Protein AF-A0A2E8W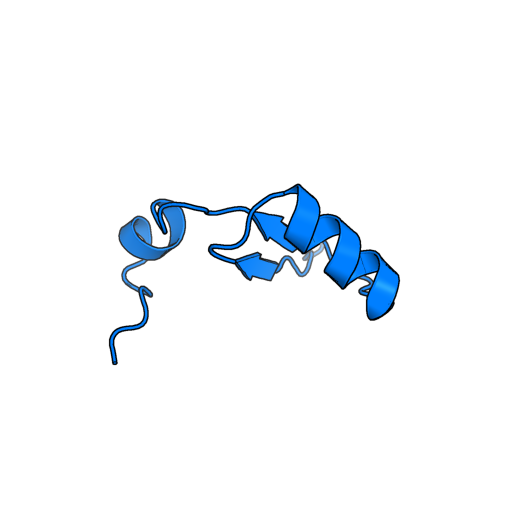E26-F1 (afdb_monomer_lite)

Secondary structure (DSSP, 8-state):
-----EEEESS-HHHHHHHHHHHT--SEEEE-TT-HHHHHTT-----

Structure (mmCIF, N/CA/C/O backbone):
data_AF-A0A2E8WE26-F1
#
_entry.id   AF-A0A2E8WE26-F1
#
loop_
_atom_site.group_PDB
_atom_site.id
_atom_site.type_symbol
_atom_site.label_atom_id
_atom_site.label_alt_id
_atom_site.label_comp_id
_atom_site.label_asym_id
_atom_site.label_entity_id
_atom_site.label_seq_id
_atom_site.pdbx_PDB_ins_code
_atom_site.Cartn_x
_atom_site.Cartn_y
_atom_site.Cartn_z
_atom_site.occupancy
_atom_site.B_iso_or_equiv
_atom_site.auth_seq_id
_atom_site.auth_comp_id
_atom_site.auth_asym_id
_atom_site.auth_atom_id
_atom_site.pdbx_PDB_model_num
ATOM 1 N N . MET A 1 1 ? -18.966 -4.156 15.572 1.00 64.25 1 MET A N 1
ATOM 2 C CA . MET A 1 1 ? -18.180 -4.511 14.368 1.00 64.25 1 MET A CA 1
ATOM 3 C C . MET A 1 1 ? -17.660 -3.223 13.752 1.00 64.25 1 MET A C 1
ATOM 5 O O . MET A 1 1 ? -18.375 -2.234 13.831 1.00 64.25 1 MET A O 1
ATOM 9 N N . GLY A 1 2 ? -16.435 -3.201 13.227 1.00 88.88 2 GLY A N 1
ATOM 10 C CA . GLY A 1 2 ? -15.806 -1.987 12.693 1.00 88.88 2 GLY A CA 1
ATOM 11 C C . GLY A 1 2 ? -15.107 -2.255 11.364 1.00 88.88 2 GLY A C 1
ATOM 12 O O . GLY A 1 2 ? -14.772 -3.400 11.069 1.00 88.88 2 GLY A O 1
ATOM 13 N N . ALA A 1 3 ? -14.906 -1.202 10.578 1.00 93.31 3 ALA A N 1
ATOM 14 C CA . ALA A 1 3 ? -14.163 -1.239 9.323 1.00 93.31 3 ALA A CA 1
ATOM 15 C C . ALA A 1 3 ? -12.838 -0.477 9.475 1.0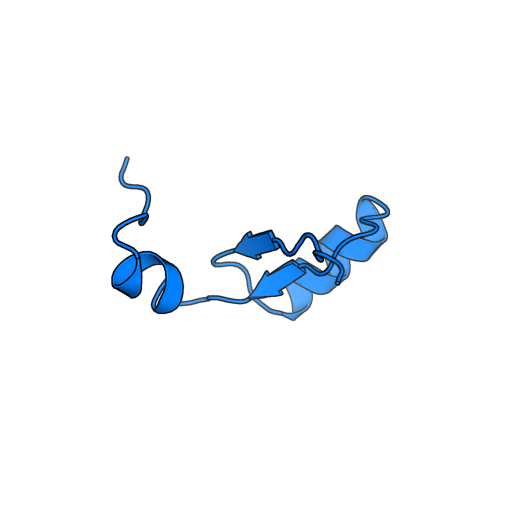0 93.31 3 ALA A C 1
ATOM 17 O O . ALA A 1 3 ? -12.747 0.464 10.265 1.00 93.31 3 ALA A O 1
ATOM 18 N N . ARG A 1 4 ? -11.819 -0.875 8.708 1.00 94.25 4 ARG A N 1
ATOM 19 C CA . ARG A 1 4 ? -10.540 -0.165 8.586 1.00 94.25 4 ARG A CA 1
ATOM 20 C C . ARG A 1 4 ? -10.342 0.227 7.124 1.00 94.25 4 ARG A C 1
ATOM 22 O O . ARG A 1 4 ? -10.566 -0.593 6.239 1.00 94.25 4 ARG A O 1
ATOM 29 N N . LEU A 1 5 ? -9.911 1.463 6.889 1.00 95.81 5 LEU A N 1
ATOM 30 C CA . LEU A 1 5 ? -9.455 1.911 5.576 1.00 95.81 5 LEU A CA 1
ATOM 31 C C . LEU A 1 5 ? -7.999 1.481 5.378 1.00 95.81 5 LEU A C 1
ATOM 33 O O . LEU A 1 5 ? -7.166 1.716 6.252 1.00 95.81 5 LEU A O 1
ATOM 37 N N . ILE A 1 6 ? -7.711 0.851 4.242 1.00 95.75 6 ILE A N 1
ATOM 38 C CA . ILE A 1 6 ? -6.368 0.421 3.848 1.00 95.75 6 ILE A CA 1
ATOM 39 C C . ILE A 1 6 ? -6.182 0.796 2.380 1.00 95.75 6 ILE A C 1
ATOM 41 O O . ILE A 1 6 ? -7.040 0.493 1.550 1.00 95.75 6 ILE A O 1
ATOM 45 N N . ALA A 1 7 ? -5.065 1.439 2.063 1.00 96.50 7 ALA A N 1
ATOM 46 C CA . ALA A 1 7 ? -4.632 1.659 0.693 1.00 96.50 7 ALA A CA 1
ATOM 47 C C . ALA A 1 7 ? -3.633 0.575 0.281 1.00 96.50 7 ALA A C 1
ATOM 49 O O . ALA A 1 7 ? -2.805 0.142 1.080 1.00 96.50 7 ALA A O 1
ATOM 50 N N . VAL A 1 8 ? -3.680 0.159 -0.982 1.00 96.38 8 VAL A N 1
ATOM 51 C CA . VAL A 1 8 ? -2.729 -0.792 -1.569 1.00 96.38 8 VAL A CA 1
ATOM 52 C C . VAL A 1 8 ? -2.185 -0.184 -2.855 1.00 96.38 8 VAL A C 1
ATOM 54 O O . VAL A 1 8 ? -2.944 0.397 -3.628 1.00 96.38 8 VAL A O 1
ATOM 57 N N . SER A 1 9 ? -0.873 -0.271 -3.078 1.00 95.62 9 SER A N 1
ATOM 58 C CA . SER A 1 9 ? -0.236 0.321 -4.261 1.00 95.62 9 SER A CA 1
ATOM 59 C C . SER A 1 9 ? 0.921 -0.530 -4.794 1.00 95.62 9 SER A C 1
ATOM 61 O O . SER A 1 9 ? 1.590 -1.190 -3.999 1.00 95.62 9 SER A O 1
ATOM 63 N N .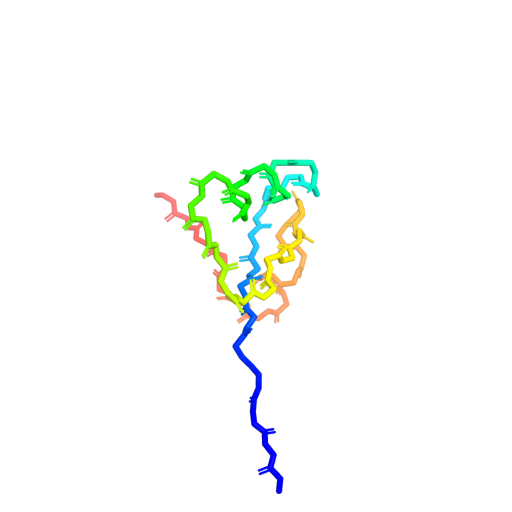 PRO A 1 10 ? 1.260 -0.443 -6.096 1.00 95.88 10 PRO A N 1
ATOM 64 C CA . PRO A 1 10 ? 2.395 -1.161 -6.688 1.00 95.88 10 PRO A CA 1
ATOM 65 C C . PRO A 1 10 ? 3.773 -0.646 -6.261 1.00 95.88 10 PRO A C 1
ATOM 67 O O . PRO A 1 10 ? 4.806 -1.038 -6.800 1.00 95.88 10 PRO A O 1
ATOM 70 N N . GLN A 1 11 ? 3.817 0.276 -5.308 1.00 93.88 11 GLN A N 1
ATOM 71 C CA . GLN A 1 11 ? 5.060 0.852 -4.832 1.00 93.88 11 GLN A CA 1
ATOM 72 C C . GLN A 1 11 ? 5.781 -0.108 -3.893 1.00 93.88 11 GLN A C 1
ATOM 74 O O . GLN A 1 11 ? 5.160 -0.965 -3.276 1.00 93.88 11 GLN A O 1
ATOM 79 N N . THR A 1 12 ? 7.090 0.071 -3.720 1.00 94.69 12 THR A N 1
ATOM 80 C CA . THR A 1 12 ? 7.865 -0.681 -2.724 1.00 94.69 12 THR A CA 1
ATOM 81 C C . THR A 1 12 ? 7.486 -0.270 -1.300 1.00 94.69 12 THR A C 1
ATOM 83 O O . THR A 1 12 ? 7.092 0.873 -1.063 1.00 94.69 12 THR A O 1
ATOM 86 N N . ALA A 1 13 ? 7.697 -1.157 -0.324 1.00 93.19 13 ALA A N 1
ATOM 87 C CA . ALA A 1 13 ? 7.436 -0.866 1.089 1.00 93.19 13 ALA A CA 1
ATOM 88 C C . ALA A 1 13 ? 8.159 0.401 1.595 1.00 93.19 13 ALA A C 1
ATOM 90 O O . ALA A 1 13 ? 7.584 1.192 2.336 1.00 93.19 13 ALA A O 1
ATOM 91 N N . LYS A 1 14 ? 9.396 0.649 1.136 1.00 95.00 14 LYS A N 1
ATOM 92 C CA . LYS A 1 14 ? 10.144 1.871 1.477 1.00 95.00 14 LYS A CA 1
ATOM 93 C C . LYS A 1 14 ? 9.463 3.133 0.939 1.00 95.00 14 LYS A C 1
ATOM 95 O O . LYS A 1 14 ? 9.384 4.136 1.638 1.00 95.00 14 LYS A O 1
ATOM 100 N N . ARG A 1 15 ? 8.985 3.096 -0.310 1.00 94.25 15 ARG A N 1
ATOM 101 C CA . ARG A 1 15 ? 8.283 4.231 -0.926 1.00 94.25 15 ARG A CA 1
ATOM 102 C C . ARG A 1 15 ? 6.948 4.481 -0.218 1.00 94.25 15 ARG A C 1
ATOM 104 O O . ARG A 1 15 ? 6.654 5.632 0.078 1.00 94.25 15 ARG A O 1
ATOM 111 N N . ALA A 1 16 ? 6.215 3.417 0.115 1.00 93.25 16 ALA A N 1
ATOM 112 C CA . ALA A 1 16 ? 4.980 3.492 0.890 1.00 93.25 16 ALA A CA 1
ATOM 113 C C . ALA A 1 16 ? 5.202 4.156 2.260 1.00 93.25 16 ALA A C 1
ATOM 115 O O . ALA A 1 16 ? 4.507 5.113 2.578 1.00 93.25 16 ALA A O 1
ATOM 116 N N . ALA A 1 17 ? 6.220 3.731 3.020 1.00 93.69 17 ALA A N 1
ATOM 117 C CA . ALA A 1 17 ? 6.555 4.335 4.313 1.00 93.69 17 ALA A CA 1
ATOM 118 C C . ALA A 1 17 ? 6.885 5.833 4.194 1.00 93.69 17 ALA A C 1
ATOM 120 O O . ALA A 1 17 ? 6.334 6.646 4.934 1.00 93.69 17 ALA A O 1
ATOM 121 N N . ASN A 1 18 ? 7.713 6.203 3.211 1.00 96.38 18 ASN A N 1
ATOM 122 C CA . ASN A 1 18 ? 8.049 7.605 2.960 1.00 96.38 18 ASN A CA 1
ATOM 123 C C . ASN A 1 18 ? 6.808 8.443 2.613 1.00 96.38 18 ASN A C 1
ATOM 125 O O . ASN A 1 18 ? 6.699 9.572 3.073 1.00 96.38 18 ASN A O 1
ATOM 129 N N . ILE A 1 19 ? 5.877 7.917 1.807 1.00 95.00 19 ILE A N 1
ATOM 130 C CA . ILE A 1 19 ? 4.628 8.617 1.460 1.00 95.00 19 ILE A CA 1
ATOM 131 C C . ILE A 1 19 ? 3.739 8.780 2.692 1.00 95.00 19 ILE A C 1
ATOM 133 O O . ILE A 1 19 ? 3.201 9.864 2.909 1.00 95.00 19 ILE A O 1
ATOM 137 N N . THR A 1 20 ? 3.598 7.731 3.503 1.00 96.00 20 THR A N 1
ATOM 138 C CA . THR A 1 20 ? 2.820 7.788 4.744 1.00 96.00 20 THR A CA 1
ATOM 139 C C . THR A 1 20 ? 3.317 8.907 5.652 1.00 96.00 20 THR A C 1
ATOM 141 O O . THR A 1 20 ? 2.508 9.705 6.121 1.00 96.00 20 THR A O 1
ATOM 144 N N . GLU A 1 21 ? 4.632 9.009 5.844 1.00 96.19 21 GLU A N 1
ATOM 145 C CA . GLU A 1 21 ? 5.243 10.069 6.649 1.00 96.19 21 GLU A CA 1
ATOM 146 C C . GLU A 1 21 ? 5.100 11.447 5.987 1.00 96.19 21 GLU A C 1
ATOM 148 O O . GLU A 1 21 ? 4.600 12.383 6.609 1.00 96.19 21 GLU A O 1
ATOM 153 N N . GLN A 1 22 ? 5.473 11.564 4.709 1.00 97.56 22 GLN A N 1
ATOM 154 C CA . GLN A 1 22 ? 5.476 12.830 3.971 1.00 97.56 22 GLN A CA 1
ATOM 155 C C . GLN A 1 22 ? 4.094 13.490 3.923 1.00 97.56 22 GLN A C 1
ATOM 157 O O . GLN A 1 22 ? 3.997 14.716 3.992 1.00 97.56 22 GLN A O 1
ATOM 162 N N . TYR A 1 23 ? 3.036 12.692 3.770 1.00 97.12 23 TYR A N 1
ATOM 163 C CA . TYR A 1 23 ? 1.668 13.188 3.619 1.00 97.12 23 TYR A CA 1
ATOM 164 C C . TYR A 1 23 ? 0.813 13.012 4.878 1.00 97.12 23 TYR A C 1
ATOM 166 O O . TYR A 1 23 ? -0.374 13.332 4.845 1.00 97.12 23 TYR A O 1
ATOM 174 N N . GLY A 1 24 ? 1.388 12.516 5.980 1.00 96.75 24 GLY A N 1
ATOM 175 C CA . GLY A 1 24 ? 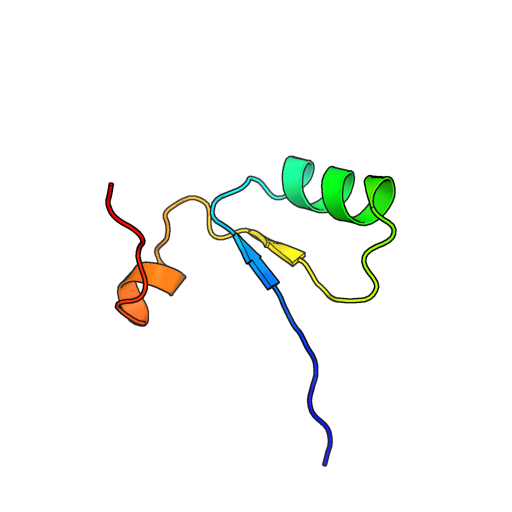0.666 12.306 7.236 1.00 96.75 24 GLY A CA 1
ATOM 176 C C . GLY A 1 24 ? -0.545 11.382 7.085 1.00 96.75 24 GLY A C 1
ATOM 177 O O . GLY A 1 24 ? -1.613 11.676 7.626 1.00 96.75 24 GLY A O 1
ATOM 178 N N . LEU A 1 25 ? -0.411 10.295 6.314 1.00 96.62 25 LEU A N 1
ATOM 179 C CA . LEU A 1 25 ? -1.518 9.362 6.097 1.00 96.62 25 LEU A CA 1
ATOM 180 C C . LEU A 1 25 ? -1.910 8.694 7.420 1.00 96.62 25 LEU A C 1
ATOM 182 O O . LEU A 1 25 ? -1.069 8.180 8.152 1.00 96.62 25 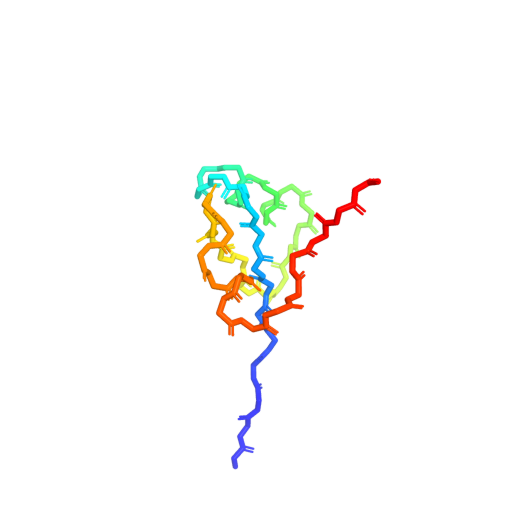LEU A O 1
ATOM 186 N N . THR A 1 26 ? -3.209 8.673 7.708 1.00 96.00 26 THR A N 1
ATOM 187 C CA . THR A 1 26 ? -3.769 8.087 8.939 1.00 96.00 26 THR A CA 1
ATOM 188 C C . THR A 1 26 ? -4.285 6.660 8.748 1.00 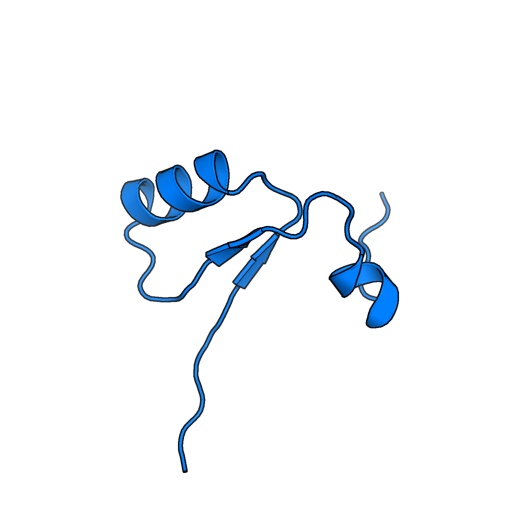96.00 26 THR A C 1
ATOM 190 O O . THR A 1 26 ? -4.792 6.050 9.689 1.00 96.00 26 THR A O 1
ATOM 193 N N . PHE A 1 27 ? -4.167 6.126 7.533 1.00 96.06 27 PHE A N 1
ATOM 194 C CA . PHE A 1 27 ? -4.524 4.762 7.163 1.00 96.06 27 PHE A CA 1
ATOM 195 C C . PHE A 1 27 ? -3.285 3.977 6.726 1.00 96.06 27 PHE A C 1
ATOM 197 O O . PHE A 1 27 ? -2.283 4.554 6.299 1.00 96.06 27 PHE A O 1
ATOM 204 N N . ASP A 1 28 ? -3.376 2.650 6.791 1.00 94.56 28 ASP A N 1
ATOM 205 C CA . ASP A 1 28 ? -2.289 1.771 6.364 1.00 94.56 28 ASP A CA 1
ATOM 206 C C . ASP A 1 28 ? -2.124 1.830 4.837 1.00 94.56 28 ASP A C 1
ATOM 208 O O . ASP A 1 28 ? -3.100 1.681 4.097 1.00 94.56 28 ASP A O 1
ATOM 212 N N . LEU A 1 29 ? -0.887 2.001 4.361 1.00 96.62 29 LEU A N 1
ATOM 213 C CA . LEU A 1 29 ? -0.524 1.911 2.944 1.00 96.62 29 LEU A CA 1
ATOM 214 C C . LEU A 1 29 ? 0.344 0.668 2.714 1.00 96.62 29 LEU A C 1
ATOM 216 O O . LEU A 1 29 ? 1.512 0.629 3.100 1.00 96.62 29 LEU A O 1
ATOM 220 N N . LEU A 1 30 ? -0.235 -0.350 2.079 1.00 96.12 30 LEU A N 1
ATOM 221 C CA . LEU A 1 30 ? 0.414 -1.624 1.781 1.00 96.12 30 LEU A CA 1
ATOM 222 C C . LEU A 1 30 ? 1.030 -1.642 0.374 1.00 96.12 30 LEU A C 1
ATOM 224 O O . LEU A 1 30 ? 0.573 -0.971 -0.555 1.00 96.12 30 LEU A O 1
ATOM 228 N N . SER A 1 31 ? 2.082 -2.444 0.229 1.00 96.69 31 SER A N 1
ATOM 229 C CA . SER A 1 31 ? 2.845 -2.636 -1.008 1.00 96.69 31 SER A CA 1
ATOM 230 C C . SER A 1 31 ? 2.362 -3.892 -1.750 1.00 96.69 31 SER A C 1
ATOM 232 O O . SER A 1 31 ? 2.309 -4.966 -1.156 1.00 96.69 31 SER A O 1
ATOM 234 N N . ASP A 1 32 ? 2.042 -3.756 -3.039 1.00 96.94 32 ASP A N 1
ATOM 235 C CA . ASP A 1 32 ? 1.684 -4.826 -3.991 1.00 96.94 32 ASP A CA 1
ATOM 236 C C . ASP A 1 32 ? 2.550 -4.716 -5.266 1.00 96.94 32 ASP A C 1
ATOM 238 O O . ASP A 1 32 ? 2.052 -4.410 -6.350 1.00 96.94 32 ASP A O 1
ATOM 242 N N . PRO A 1 33 ? 3.878 -4.901 -5.168 1.00 95.12 33 PRO A N 1
ATOM 243 C CA . PRO A 1 33 ? 4.840 -4.479 -6.194 1.00 95.12 33 PRO A CA 1
ATOM 244 C C . PRO A 1 33 ? 4.675 -5.154 -7.565 1.00 95.12 33 PRO A C 1
ATOM 246 O O . PRO A 1 33 ? 5.196 -4.655 -8.560 1.00 95.12 33 PRO A O 1
ATOM 249 N N . HIS A 1 34 ? 3.957 -6.276 -7.632 1.00 96.00 34 HIS A N 1
ATOM 250 C CA . HIS A 1 34 ? 3.678 -7.009 -8.869 1.00 96.00 34 HIS A CA 1
ATOM 251 C C . HIS A 1 34 ? 2.220 -6.897 -9.320 1.00 96.00 34 HIS A C 1
ATOM 253 O O . HIS A 1 34 ? 1.833 -7.551 -10.289 1.00 96.00 34 HIS A O 1
ATOM 259 N N . ASN A 1 35 ? 1.421 -6.062 -8.646 1.00 97.06 35 ASN A N 1
ATOM 260 C CA . ASN A 1 35 ? -0.025 -5.992 -8.820 1.00 97.06 35 ASN A CA 1
ATOM 261 C C . ASN A 1 35 ? -0.707 -7.359 -8.643 1.00 97.06 35 ASN A C 1
ATOM 263 O O . ASN A 1 35 ? -1.749 -7.592 -9.243 1.00 97.06 35 ASN A O 1
ATOM 267 N N . SER A 1 36 ? -0.135 -8.290 -7.874 1.00 97.50 36 SER A N 1
ATOM 268 C CA . SER A 1 36 ? -0.687 -9.645 -7.748 1.00 97.50 36 SER A CA 1
ATOM 269 C C . SER A 1 36 ? -2.054 -9.611 -7.069 1.00 97.50 36 SER A C 1
ATOM 271 O O . SER A 1 36 ? -2.967 -10.334 -7.473 1.00 97.50 36 SER A O 1
ATOM 273 N N . LEU A 1 37 ? -2.220 -8.732 -6.074 1.00 96.94 37 LEU A N 1
ATOM 274 C CA . LEU A 1 37 ? -3.513 -8.519 -5.433 1.00 96.94 37 LEU A CA 1
ATOM 275 C C . LEU A 1 37 ? -4.470 -7.823 -6.405 1.00 96.94 37 LEU A C 1
ATOM 277 O O . LEU A 1 37 ? -5.587 -8.291 -6.615 1.00 96.94 37 LEU A O 1
ATOM 281 N N . ALA A 1 38 ? -4.030 -6.742 -7.053 1.00 97.62 38 ALA A N 1
ATOM 282 C CA . ALA A 1 38 ? -4.860 -6.029 -8.025 1.00 97.62 38 ALA A CA 1
ATOM 283 C C . ALA A 1 38 ? -5.312 -6.925 -9.201 1.00 97.62 38 ALA A C 1
ATOM 285 O O . ALA A 1 38 ? -6.451 -6.811 -9.654 1.00 97.62 38 ALA A O 1
ATOM 286 N N . GLN A 1 39 ? -4.461 -7.852 -9.654 1.00 98.00 39 GLN A N 1
ATOM 287 C CA . GLN A 1 39 ? -4.779 -8.876 -10.656 1.00 98.00 39 GLN A CA 1
ATOM 288 C C . GLN A 1 39 ? -5.857 -9.832 -10.155 1.00 98.00 39 GLN A C 1
ATOM 290 O O . GLN A 1 39 ? -6.825 -10.074 -10.872 1.00 98.00 39 GLN A O 1
ATOM 295 N N . GLN A 1 40 ? -5.730 -10.332 -8.922 1.00 98.12 40 GLN A N 1
ATOM 296 C CA . GLN A 1 40 ? -6.723 -11.226 -8.321 1.00 98.12 40 GLN A CA 1
ATOM 297 C C . GLN A 1 40 ? -8.120 -10.590 -8.260 1.00 98.12 40 GLN A C 1
ATOM 299 O O . GLN A 1 40 ? -9.118 -11.285 -8.435 1.00 98.12 40 GLN A O 1
ATOM 304 N N . TYR A 1 41 ? -8.188 -9.275 -8.042 1.00 97.25 41 TYR A N 1
ATOM 305 C CA . TYR A 1 41 ? -9.445 -8.524 -8.016 1.00 97.25 41 TYR A CA 1
ATOM 306 C C . TYR A 1 41 ? -9.874 -7.965 -9.381 1.00 97.25 41 TYR A C 1
ATOM 308 O O . TYR A 1 41 ? -10.949 -7.377 -9.474 1.00 97.25 41 TYR A O 1
ATOM 316 N N . GLY A 1 42 ? -9.074 -8.130 -10.439 1.00 97.38 42 GLY A N 1
ATOM 317 C CA . GLY A 1 42 ? -9.394 -7.608 -11.771 1.00 97.38 42 GLY A CA 1
ATOM 318 C C . GLY A 1 42 ? -9.420 -6.076 -11.856 1.00 97.38 42 GLY A C 1
ATOM 319 O O . GLY A 1 42 ? -10.137 -5.526 -12.685 1.00 97.38 42 GLY A O 1
ATOM 320 N N . ILE A 1 43 ? -8.657 -5.387 -11.000 1.00 96.56 43 ILE A N 1
ATOM 321 C CA . ILE A 1 43 ? -8.625 -3.914 -10.885 1.00 96.56 43 ILE A CA 1
ATOM 322 C C . ILE A 1 43 ? -7.279 -3.311 -11.311 1.00 96.56 43 ILE A C 1
ATOM 324 O O . ILE A 1 43 ? -6.936 -2.194 -10.925 1.00 96.56 43 ILE A O 1
ATOM 328 N N . VAL A 1 44 ? -6.483 -4.054 -12.083 1.00 96.62 44 VAL A N 1
ATOM 329 C CA . VAL A 1 44 ? -5.228 -3.539 -12.643 1.00 96.62 44 VAL A CA 1
ATOM 330 C C . VAL A 1 44 ? -5.538 -2.396 -13.607 1.00 96.62 44 VAL A C 1
ATOM 332 O O . VAL A 1 44 ? -6.348 -2.538 -14.520 1.00 96.62 44 VAL A O 1
ATOM 335 N N . PHE A 1 45 ? -4.878 -1.258 -13.408 1.00 93.62 45 PHE A N 1
ATOM 336 C CA . PHE A 1 45 ? -4.963 -0.130 -14.326 1.00 93.62 45 PHE A CA 1
ATOM 337 C C . PHE A 1 45 ? -4.098 -0.370 -15.572 1.00 93.62 45 PHE A C 1
ATOM 339 O O . PHE A 1 45 ? -2.937 -0.770 -15.462 1.00 93.62 45 PHE A O 1
ATOM 346 N N . HIS A 1 46 ? -4.655 -0.067 -16.744 1.00 92.31 46 HIS A N 1
ATOM 347 C CA . HIS A 1 46 ? -3.978 -0.090 -18.040 1.00 92.31 46 HIS A CA 1
ATOM 348 C C . HIS A 1 46 ? -4.120 1.292 -18.699 1.00 92.31 46 HIS A C 1
ATOM 350 O O . HIS A 1 46 ? -5.188 1.897 -18.604 1.00 92.31 46 HIS A O 1
ATOM 356 N N . LEU A 1 47 ? -3.037 1.787 -19.311 1.00 87.31 47 LEU A N 1
ATOM 357 C CA . LEU A 1 47 ? -2.984 3.065 -20.041 1.00 87.31 47 LEU A CA 1
ATOM 358 C C . LEU A 1 47 ? -3.552 2.940 -21.455 1.00 87.31 47 LEU A C 1
ATOM 360 O O . LEU A 1 47 ? -3.305 1.884 -22.082 1.00 87.31 47 LEU A O 1
#

Radius of gyration: 11.99 Å; chains: 1; bounding box: 28×24×34 Å

pLDDT: mean 94.82, std 4.97, range [64.25, 98.12]

Foldseek 3Di:
DDDADEAEDLDDPVVQVVCCVVVVDPGHYHHDVPCPVVVVVVNDDDD

Sequence (47 aa):
MGARLIAVSPQTAKRAANITEQYGLTFDLLSDPHNSLAQQYGIVFHL